Protein AF-A0A317KGB1-F1 (afdb_monomer_lite)

InterPro domains:
  IPR002514 Transposase IS3/IS911family [PF01527] (9-63)
  IPR009057 Homedomain-like superfamily [SSF46689] (6-75)

Structure (mmCIF, N/CA/C/O backbone):
data_AF-A0A317KGB1-F1
#
_entry.id   AF-A0A317KGB1-F1
#
loop_
_atom_site.group_PDB
_atom_site.id
_atom_site.type_symbol
_atom_site.label_atom_id
_atom_site.label_alt_id
_atom_site.label_comp_id
_atom_site.label_asym_id
_atom_site.label_entity_id
_atom_site.label_seq_id
_atom_site.pdbx_PDB_ins_code
_atom_site.Cartn_x
_atom_site.Cartn_y
_atom_site.Cartn_z
_atom_site.occupancy
_atom_site.B_iso_or_equiv
_atom_site.auth_seq_id
_atom_site.auth_comp_id
_atom_site.auth_asym_id
_atom_site.auth_atom_id
_atom_site.pdbx_PDB_model_num
ATOM 1 N N . MET A 1 1 ? -28.556 19.175 27.671 1.00 35.78 1 MET A N 1
ATOM 2 C CA . MET A 1 1 ? -27.402 18.405 28.185 1.00 35.78 1 MET A CA 1
ATOM 3 C C . MET A 1 1 ? -27.174 17.182 27.303 1.00 35.78 1 MET A C 1
ATOM 5 O O . MET A 1 1 ? -27.770 16.140 27.545 1.00 35.78 1 MET A O 1
ATOM 9 N N . ALA A 1 2 ? -26.389 17.327 26.230 1.00 39.38 2 ALA A N 1
ATOM 10 C CA . ALA A 1 2 ? -26.111 16.244 25.287 1.00 39.38 2 ALA A CA 1
ATOM 11 C C . ALA A 1 2 ? -25.192 15.208 25.954 1.00 39.38 2 ALA A C 1
ATOM 13 O O . ALA A 1 2 ? -24.005 15.446 26.176 1.00 39.38 2 ALA A O 1
ATOM 14 N N . ARG A 1 3 ? -25.785 14.084 26.358 1.00 44.19 3 ARG A N 1
ATOM 15 C CA . ARG A 1 3 ? -25.105 12.952 26.984 1.00 44.19 3 ARG A CA 1
ATOM 16 C C . ARG A 1 3 ? -24.044 12.417 26.013 1.00 44.19 3 ARG A C 1
ATOM 18 O O . ARG A 1 3 ? -24.364 12.044 24.892 1.00 44.19 3 ARG A O 1
ATOM 25 N N . ARG A 1 4 ? -22.787 12.440 26.463 1.00 42.62 4 ARG A N 1
ATOM 26 C CA . ARG A 1 4 ? -21.580 11.888 25.826 1.00 42.62 4 ARG A CA 1
ATOM 27 C C . ARG A 1 4 ? -21.872 10.712 24.878 1.00 42.62 4 ARG A C 1
ATOM 29 O O . ARG A 1 4 ? -22.167 9.614 25.334 1.00 42.62 4 ARG A O 1
ATOM 36 N N . LEU A 1 5 ? -21.653 10.905 23.579 1.00 49.66 5 LEU A N 1
ATOM 37 C CA . LEU A 1 5 ? -21.482 9.824 22.596 1.00 49.66 5 LEU A CA 1
ATOM 38 C C . LEU A 1 5 ? -20.090 9.168 22.733 1.00 49.66 5 LEU A C 1
ATOM 40 O O . LEU A 1 5 ? -19.372 9.044 21.748 1.00 49.66 5 LEU A O 1
ATOM 44 N N . ARG A 1 6 ? -19.643 8.833 23.953 1.00 54.91 6 ARG A N 1
ATOM 45 C CA . ARG A 1 6 ? -18.292 8.272 24.175 1.00 54.91 6 ARG A CA 1
ATOM 46 C C . ARG A 1 6 ? -18.247 6.830 24.669 1.00 54.91 6 ARG A C 1
ATOM 48 O O . ARG A 1 6 ? -17.153 6.298 24.735 1.00 54.91 6 ARG A O 1
ATOM 55 N N . ASP A 1 7 ? -19.379 6.176 24.925 1.00 67.56 7 ASP A N 1
ATOM 56 C CA . ASP A 1 7 ? -19.363 4.863 25.589 1.00 67.56 7 ASP A CA 1
ATOM 57 C C . ASP A 1 7 ? -20.367 3.857 24.997 1.00 67.56 7 ASP A C 1
ATOM 59 O O . ASP A 1 7 ? -20.987 3.092 25.729 1.00 67.56 7 ASP A O 1
ATOM 63 N N . LYS A 1 8 ? -20.563 3.838 23.669 1.00 76.81 8 LYS A N 1
ATOM 64 C CA . LYS A 1 8 ? -21.154 2.646 23.036 1.00 76.81 8 LYS A CA 1
ATOM 65 C C . LYS A 1 8 ? -20.032 1.640 22.757 1.00 76.81 8 LYS A C 1
ATOM 67 O O . LYS A 1 8 ? -19.051 2.017 22.111 1.00 76.81 8 LYS A O 1
ATOM 72 N N . PRO A 1 9 ? -20.137 0.379 23.209 1.00 87.62 9 PRO A N 1
ATOM 73 C CA . PRO A 1 9 ? -19.135 -0.630 22.898 1.00 87.62 9 PRO A CA 1
ATOM 74 C C . PRO A 1 9 ? -19.062 -0.852 21.382 1.00 87.62 9 PRO A C 1
ATOM 76 O O . PRO A 1 9 ? -20.079 -0.831 20.689 1.00 87.62 9 PRO A O 1
ATOM 79 N N . ILE A 1 10 ? -17.857 -1.115 20.864 1.00 86.50 10 ILE A N 1
ATOM 80 C CA . ILE A 1 10 ? -17.593 -1.301 19.420 1.00 86.50 10 ILE A CA 1
ATOM 81 C C . ILE A 1 10 ? -18.551 -2.330 18.804 1.00 86.50 10 ILE A C 1
ATOM 83 O O . ILE A 1 10 ? -19.017 -2.151 17.684 1.00 86.50 10 ILE A O 1
ATOM 87 N N . ARG A 1 11 ? -18.904 -3.375 19.559 1.00 89.56 11 ARG A N 1
ATOM 88 C CA . ARG A 1 11 ? -19.871 -4.399 19.158 1.00 89.56 11 ARG A CA 1
ATOM 89 C C . ARG A 1 11 ? -21.273 -3.847 18.883 1.00 89.56 11 ARG A C 1
ATOM 91 O O . ARG A 1 11 ? -21.910 -4.279 17.928 1.00 89.56 11 ARG A O 1
ATOM 98 N N . GLU A 1 12 ? -21.764 -2.924 19.707 1.00 90.69 12 GLU A N 1
ATOM 99 C CA . GLU A 1 12 ? -23.071 -2.291 19.489 1.00 90.69 12 GLU A CA 1
ATOM 100 C C . GLU A 1 12 ? -23.030 -1.369 18.280 1.00 90.69 12 GLU A C 1
ATOM 102 O O . GLU A 1 12 ? -23.921 -1.434 17.445 1.00 90.69 12 GLU A O 1
ATOM 107 N N . ILE A 1 13 ? -21.958 -0.591 18.126 1.00 89.69 13 ILE A N 1
ATOM 108 C CA . ILE A 1 13 ? -21.778 0.277 16.957 1.00 89.69 13 ILE A CA 1
ATOM 109 C C . ILE A 1 13 ? -21.709 -0.564 15.676 1.00 89.69 13 ILE A C 1
ATOM 111 O O . ILE A 1 13 ? -22.371 -0.252 14.694 1.00 89.69 13 ILE A O 1
ATOM 115 N N . ALA A 1 14 ? -20.954 -1.665 15.684 1.00 92.31 14 ALA A N 1
ATOM 116 C CA . ALA A 1 14 ? -20.866 -2.575 14.547 1.00 92.31 14 ALA A CA 1
ATOM 117 C C . ALA A 1 14 ? -22.230 -3.196 14.203 1.00 92.31 14 ALA A C 1
ATOM 119 O O . ALA A 1 14 ? -22.580 -3.286 13.028 1.00 92.31 14 ALA A O 1
ATOM 120 N N . LYS A 1 15 ? -23.026 -3.562 15.220 1.00 92.25 15 LYS A N 1
ATOM 121 C CA . LYS A 1 15 ? -24.390 -4.077 15.041 1.00 92.25 15 LYS A CA 1
ATOM 122 C C . LYS A 1 15 ? -25.338 -3.013 14.482 1.00 92.25 15 LYS A C 1
ATOM 124 O O . LYS A 1 15 ? -26.074 -3.319 13.550 1.00 92.25 15 LYS A O 1
ATOM 129 N N . ASP A 1 16 ? -25.286 -1.790 15.007 1.00 92.88 16 ASP A N 1
ATOM 130 C CA . ASP A 1 16 ? -26.075 -0.643 14.535 1.00 92.88 16 ASP A CA 1
ATOM 131 C C . ASP A 1 16 ? -25.749 -0.318 13.062 1.00 92.88 16 ASP A C 1
ATOM 133 O O . ASP A 1 16 ? -26.632 0.050 12.292 1.00 92.88 16 ASP A O 1
ATOM 137 N N . LEU A 1 17 ? -24.488 -0.501 12.659 1.00 90.50 17 LEU A N 1
ATOM 138 C CA . LEU A 1 17 ? -24.004 -0.304 11.289 1.00 90.50 17 LEU A CA 1
ATOM 139 C C . LEU A 1 17 ? -24.190 -1.531 10.377 1.00 90.50 17 LEU A C 1
ATOM 141 O O . LEU A 1 17 ? -23.932 -1.438 9.179 1.00 90.50 17 LEU A O 1
ATOM 145 N N . GLY A 1 18 ? -24.599 -2.683 10.917 1.00 94.19 18 GLY A N 1
ATOM 146 C CA . GLY A 1 18 ? -24.746 -3.927 10.155 1.00 94.19 18 GLY A CA 1
ATOM 147 C C . GLY A 1 18 ? -23.430 -4.512 9.624 1.00 94.19 18 GLY A C 1
ATOM 148 O O . GLY A 1 18 ? -23.445 -5.263 8.650 1.00 94.19 18 GLY A O 1
ATOM 149 N N . ILE A 1 19 ? -22.291 -4.182 10.239 1.00 95.00 19 ILE A N 1
ATOM 150 C CA . ILE A 1 19 ? -20.960 -4.656 9.832 1.00 95.00 19 ILE A CA 1
ATOM 151 C C . ILE A 1 19 ? -20.370 -5.624 10.855 1.00 95.00 19 ILE A C 1
ATOM 153 O O . ILE A 1 19 ? -20.746 -5.654 12.027 1.00 95.00 19 ILE A O 1
ATOM 157 N N . ALA A 1 20 ? -19.381 -6.405 10.424 1.00 94.06 20 ALA A N 1
ATOM 158 C CA . ALA A 1 20 ? -18.587 -7.199 11.350 1.00 94.06 20 ALA A CA 1
ATOM 159 C C . ALA A 1 20 ? -17.772 -6.286 12.285 1.00 94.06 20 ALA A C 1
ATOM 161 O O . ALA A 1 20 ? -17.141 -5.325 11.843 1.00 94.06 20 ALA A O 1
ATOM 162 N N . GLU A 1 21 ? -17.712 -6.632 13.572 1.00 93.44 21 GLU A N 1
ATOM 163 C CA . GLU A 1 21 ? -16.936 -5.890 14.578 1.00 93.44 21 GLU A CA 1
ATOM 164 C C . GLU A 1 21 ? -15.445 -5.791 14.212 1.00 93.44 21 GLU A C 1
ATOM 166 O O . GLU A 1 21 ? -14.805 -4.765 14.439 1.00 93.44 21 GLU A O 1
ATOM 171 N N . SER A 1 22 ? -14.899 -6.837 13.585 1.00 94.25 22 SER A N 1
ATOM 172 C CA . SER A 1 22 ? -13.527 -6.855 13.069 1.00 94.25 22 SER A CA 1
ATOM 173 C C . SER A 1 22 ? -13.279 -5.778 12.012 1.00 94.25 22 SER A C 1
ATOM 175 O O . SER A 1 22 ? -12.206 -5.183 11.995 1.00 94.25 22 SER A O 1
ATOM 177 N N . CYS A 1 23 ? -14.270 -5.480 11.167 1.00 94.56 23 CYS A N 1
ATOM 178 C CA . CYS A 1 23 ? -14.173 -4.435 10.152 1.00 94.56 23 CYS A CA 1
ATOM 179 C C . CYS A 1 23 ? -14.030 -3.058 10.809 1.00 94.56 23 CYS A C 1
ATOM 181 O O . CYS A 1 23 ? -13.095 -2.319 10.504 1.00 94.56 23 CYS A O 1
ATOM 183 N N . LEU A 1 24 ? -14.886 -2.772 11.796 1.00 93.44 24 LEU A N 1
ATOM 184 C CA . LEU A 1 24 ? -14.840 -1.518 12.543 1.00 93.44 24 LEU A CA 1
ATOM 185 C C . LEU A 1 24 ? -13.517 -1.353 13.304 1.00 93.44 24 LEU A C 1
ATOM 187 O O . LEU A 1 24 ? -12.919 -0.281 13.273 1.00 93.44 24 LEU A O 1
ATOM 191 N N . ARG A 1 25 ? -13.014 -2.421 13.938 1.00 93.44 25 ARG A N 1
ATOM 192 C CA . ARG A 1 25 ? -11.697 -2.404 14.598 1.00 93.44 25 ARG A CA 1
ATOM 193 C C . ARG A 1 25 ? -10.557 -2.120 13.626 1.00 93.44 25 ARG A C 1
ATOM 195 O O . ARG A 1 25 ? -9.656 -1.361 13.967 1.00 93.44 25 ARG A O 1
ATOM 202 N N . ASN A 1 26 ? -10.598 -2.701 12.430 1.00 94.56 26 ASN A N 1
ATOM 203 C CA . ASN A 1 26 ? -9.572 -2.470 11.415 1.00 94.56 26 ASN A CA 1
ATOM 204 C C . ASN A 1 26 ? -9.582 -1.020 10.921 1.00 94.56 26 ASN A C 1
ATOM 206 O O . ASN A 1 26 ? -8.517 -0.435 10.750 1.00 94.56 26 ASN A O 1
ATOM 210 N N . TRP A 1 27 ? -10.761 -0.423 10.728 1.00 93.94 27 TRP A N 1
ATOM 211 C CA . TRP A 1 27 ? -10.868 0.991 10.359 1.00 93.94 27 TRP A CA 1
ATOM 212 C C . TRP A 1 27 ? -10.363 1.919 11.456 1.00 93.94 27 TRP A C 1
ATOM 214 O O . TRP A 1 27 ? -9.649 2.865 11.149 1.00 93.94 27 TRP A O 1
ATOM 224 N N . LEU A 1 28 ? -10.667 1.625 12.723 1.00 93.38 28 LEU A N 1
ATOM 225 C CA . LEU A 1 28 ? -10.125 2.388 13.849 1.00 93.38 28 LEU A CA 1
ATOM 226 C C . LEU A 1 28 ? -8.599 2.282 13.917 1.00 93.38 28 LEU A C 1
ATOM 228 O O . LEU A 1 28 ? -7.928 3.295 14.053 1.00 93.38 28 LEU A O 1
ATOM 232 N N . ALA A 1 29 ? -8.044 1.080 13.744 1.00 93.06 29 ALA A N 1
ATOM 233 C CA 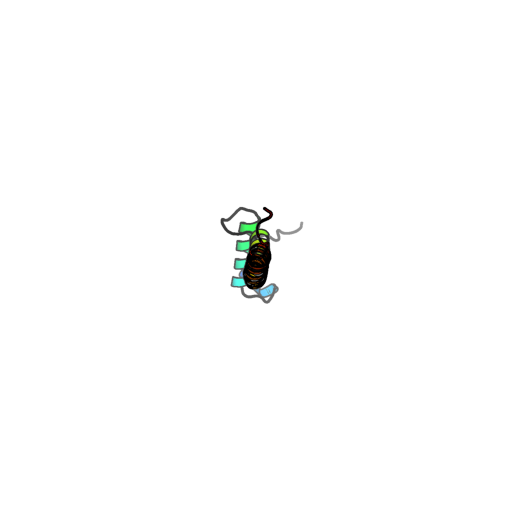. ALA A 1 29 ? -6.596 0.894 13.717 1.00 93.06 29 ALA A CA 1
ATOM 234 C C . ALA A 1 29 ? -5.930 1.641 12.550 1.00 93.06 29 ALA A C 1
ATOM 236 O O . ALA A 1 29 ? -4.845 2.188 12.726 1.00 93.06 29 ALA A O 1
ATOM 237 N N . GLN A 1 30 ? -6.571 1.683 11.376 1.00 93.38 30 GLN A N 1
ATOM 238 C CA . GLN A 1 30 ? -6.076 2.467 10.244 1.00 93.38 30 GLN A CA 1
ATOM 239 C C . GLN A 1 30 ? -6.193 3.971 10.512 1.00 93.38 30 GLN A C 1
ATOM 241 O O . GLN A 1 30 ? -5.264 4.695 10.188 1.00 93.38 30 GLN A O 1
ATOM 246 N N . ALA A 1 31 ? -7.272 4.434 11.148 1.00 93.31 31 ALA A N 1
ATOM 247 C CA . ALA A 1 31 ? -7.420 5.832 11.546 1.00 93.31 31 ALA A CA 1
ATOM 248 C C . ALA A 1 31 ? -6.353 6.251 12.572 1.00 93.31 31 ALA A C 1
ATOM 250 O O . ALA A 1 31 ? -5.798 7.336 12.461 1.00 93.31 31 ALA A O 1
ATOM 251 N N . ASP A 1 32 ? -6.001 5.377 13.521 1.00 94.19 32 ASP A N 1
ATOM 252 C CA . ASP A 1 32 ? -4.885 5.619 14.441 1.00 94.19 32 ASP A CA 1
ATOM 253 C C . ASP A 1 32 ? -3.541 5.708 13.702 1.00 94.19 32 ASP A C 1
ATOM 255 O O . ASP A 1 32 ? -2.687 6.510 14.077 1.00 94.19 32 ASP A O 1
ATOM 259 N N . THR A 1 33 ? -3.340 4.906 12.652 1.00 95.81 33 THR A N 1
ATOM 260 C CA . THR A 1 33 ? -2.160 5.019 11.782 1.00 95.81 33 THR A CA 1
ATOM 261 C C . THR A 1 33 ? -2.172 6.318 10.977 1.00 95.81 33 THR A C 1
ATOM 263 O O . THR A 1 33 ? -1.152 6.996 10.917 1.00 95.81 33 THR A O 1
ATOM 266 N N . ASP A 1 34 ? -3.316 6.701 10.414 1.00 92.94 34 ASP A N 1
ATOM 267 C CA . ASP A 1 34 ? -3.481 7.939 9.643 1.00 92.94 34 ASP A CA 1
ATOM 268 C C . ASP A 1 34 ? -3.271 9.189 10.524 1.00 92.94 34 ASP A C 1
ATOM 270 O O . ASP A 1 34 ? -2.692 10.173 10.070 1.00 92.94 34 ASP A O 1
ATOM 274 N N . ASP A 1 35 ? -3.647 9.119 11.805 1.00 93.69 35 ASP A N 1
ATOM 275 C CA . ASP A 1 35 ? -3.390 10.147 12.825 1.00 93.69 35 ASP A CA 1
ATOM 276 C C . ASP A 1 35 ? -1.949 10.115 13.386 1.00 93.69 35 ASP A C 1
ATOM 278 O O . ASP A 1 35 ? -1.609 10.908 14.268 1.00 93.69 35 ASP A O 1
ATOM 282 N N . GLY A 1 36 ? -1.105 9.173 12.952 1.00 92.00 36 GLY A N 1
ATOM 283 C CA . GLY A 1 36 ? 0.268 9.010 13.445 1.00 92.00 36 GLY A CA 1
ATOM 284 C C . GLY A 1 36 ? 0.381 8.461 14.874 1.00 92.00 36 GLY A C 1
ATOM 285 O O . GLY A 1 36 ? 1.453 8.503 15.474 1.00 92.00 36 GLY A O 1
ATOM 286 N N . LYS A 1 37 ? -0.707 7.930 15.444 1.00 92.75 37 LYS A N 1
ATOM 287 C CA . LYS A 1 37 ? -0.731 7.306 16.782 1.00 92.75 37 LYS A CA 1
ATOM 288 C C . LYS A 1 37 ? -0.211 5.872 16.772 1.00 92.75 37 LYS A C 1
ATOM 290 O O . LYS A 1 37 ? 0.072 5.308 17.829 1.00 92.75 37 LYS A O 1
ATOM 295 N N . ARG A 1 38 ? -0.127 5.263 15.590 1.00 90.88 38 ARG A N 1
ATOM 296 C CA . ARG A 1 38 ? 0.317 3.887 15.388 1.00 90.88 38 ARG A CA 1
ATOM 297 C C . ARG A 1 38 ? 1.218 3.796 14.166 1.00 90.88 38 ARG A C 1
ATOM 299 O O . ARG A 1 38 ? 0.897 4.342 13.118 1.00 90.88 38 ARG A O 1
ATOM 306 N N . GLU A 1 39 ? 2.294 3.028 14.276 1.00 89.75 39 GLU A N 1
ATOM 307 C CA . GLU A 1 39 ? 3.165 2.733 13.139 1.00 89.75 39 GLU A CA 1
ATOM 308 C C . GLU A 1 39 ? 2.426 1.957 12.036 1.00 89.75 39 GLU A C 1
ATOM 310 O O . GLU A 1 39 ? 1.636 1.044 12.302 1.00 89.75 39 GLU A O 1
ATOM 315 N N . GLY A 1 40 ? 2.707 2.306 10.784 1.00 93.00 40 GLY A N 1
ATOM 316 C CA . GLY A 1 40 ? 2.137 1.673 9.602 1.00 93.00 40 GLY A CA 1
ATOM 317 C C . GLY A 1 40 ? 2.037 2.654 8.440 1.00 93.00 40 GLY A C 1
ATOM 318 O O . GLY A 1 40 ? 2.257 3.846 8.613 1.00 93.00 40 GLY A O 1
ATOM 319 N N . LEU A 1 41 ? 1.690 2.142 7.257 1.00 93.81 41 LEU A N 1
ATOM 320 C CA . LEU A 1 41 ? 1.384 3.003 6.118 1.00 93.81 41 LEU A CA 1
ATOM 321 C C . LEU A 1 41 ? 0.003 3.622 6.301 1.00 93.81 41 LEU A C 1
ATOM 323 O O . LEU A 1 41 ? -0.997 2.892 6.434 1.00 93.81 41 LEU A O 1
ATOM 327 N N . THR A 1 42 ? -0.029 4.943 6.230 1.00 95.94 42 THR A N 1
ATOM 328 C CA . THR A 1 42 ? -1.252 5.726 6.137 1.00 95.94 42 THR A CA 1
ATOM 329 C C . T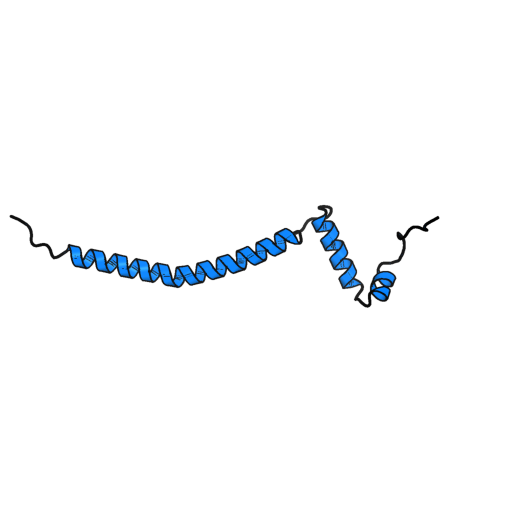HR A 1 42 ? -2.035 5.352 4.881 1.00 95.94 42 THR A C 1
ATOM 331 O O . THR A 1 42 ? -1.512 4.794 3.907 1.00 95.94 42 THR A O 1
ATOM 334 N N . SER A 1 43 ? -3.325 5.658 4.885 1.00 93.25 43 SER A N 1
ATOM 335 C CA . SER A 1 43 ? -4.210 5.434 3.748 1.00 93.25 43 SER A CA 1
ATOM 336 C C . SER A 1 43 ? -3.704 6.131 2.478 1.00 93.25 43 SER A C 1
ATOM 338 O O . SER A 1 43 ? -3.821 5.563 1.390 1.00 93.25 43 SER A O 1
ATOM 340 N N . GLU A 1 44 ? -3.099 7.315 2.603 1.00 93.75 44 GLU A N 1
ATOM 341 C CA . GLU A 1 44 ? -2.534 8.064 1.475 1.00 93.75 44 GLU A CA 1
ATOM 342 C C . GLU A 1 44 ? -1.243 7.428 0.949 1.00 93.75 44 GLU A C 1
ATOM 344 O O . GLU A 1 44 ? -1.153 7.145 -0.246 1.00 93.75 44 GLU A O 1
ATOM 349 N N . GLU A 1 45 ? -0.302 7.063 1.824 1.00 95.25 45 GLU A N 1
ATOM 350 C CA . GLU A 1 45 ? 0.926 6.363 1.414 1.00 95.25 45 GLU A CA 1
ATOM 351 C C . GLU A 1 45 ? 0.614 5.032 0.714 1.00 95.25 45 GLU A C 1
ATOM 353 O O . GLU A 1 45 ? 1.254 4.662 -0.273 1.00 95.25 45 GLU A O 1
ATOM 358 N N . ARG A 1 46 ? -0.412 4.302 1.174 1.00 95.44 46 ARG A N 1
ATOM 359 C CA . ARG A 1 46 ? -0.869 3.070 0.508 1.00 95.44 46 ARG A CA 1
ATOM 360 C C . ARG A 1 46 ? -1.390 3.336 -0.902 1.00 95.44 46 ARG A C 1
ATOM 362 O O . ARG A 1 46 ? -1.122 2.535 -1.804 1.00 95.44 46 ARG A O 1
ATOM 369 N N . LYS A 1 47 ? -2.152 4.417 -1.101 1.00 96.62 47 LYS A N 1
ATOM 370 C CA . LYS A 1 47 ? -2.676 4.801 -2.421 1.00 96.62 47 LYS A CA 1
ATOM 371 C C . LYS A 1 47 ? -1.543 5.185 -3.362 1.00 96.62 47 LYS A C 1
ATOM 373 O O . LYS A 1 47 ? -1.515 4.697 -4.492 1.00 96.62 47 LYS A O 1
ATOM 378 N N . GLU A 1 48 ? -0.602 5.993 -2.887 1.00 97.50 48 GLU A N 1
ATOM 379 C CA . GLU A 1 48 ? 0.564 6.408 -3.663 1.00 97.50 48 GLU A CA 1
ATOM 380 C C . GLU A 1 48 ? 1.426 5.203 -4.048 1.00 97.50 48 GLU A C 1
ATOM 382 O O . GLU A 1 48 ? 1.718 4.998 -5.225 1.00 97.50 48 GLU A O 1
ATOM 387 N N . LEU A 1 49 ? 1.724 4.313 -3.098 1.00 97.69 49 LEU A N 1
ATOM 388 C CA . LEU A 1 49 ? 2.469 3.084 -3.370 1.00 97.69 49 LEU A CA 1
ATOM 389 C C . LEU A 1 49 ? 1.782 2.218 -4.437 1.00 97.69 49 LEU A C 1
ATOM 391 O O . LEU A 1 49 ? 2.445 1.630 -5.296 1.00 97.69 49 LEU A O 1
ATOM 395 N N . ALA A 1 50 ? 0.451 2.125 -4.404 1.00 97.62 50 ALA A N 1
ATOM 396 C CA . ALA A 1 50 ? -0.309 1.398 -5.415 1.00 97.62 50 ALA A CA 1
ATOM 397 C C . ALA A 1 50 ? -0.245 2.080 -6.793 1.00 97.62 50 ALA A C 1
ATOM 399 O O . ALA A 1 50 ? -0.131 1.384 -7.805 1.00 97.62 50 ALA A O 1
ATOM 400 N N . ALA A 1 51 ? -0.301 3.413 -6.846 1.00 97.88 51 ALA A N 1
ATOM 401 C CA . ALA A 1 51 ? -0.157 4.181 -8.080 1.00 97.88 51 ALA A CA 1
ATOM 402 C C . ALA A 1 51 ? 1.242 4.006 -8.686 1.00 97.88 51 ALA A C 1
ATOM 404 O O . ALA A 1 51 ? 1.356 3.591 -9.841 1.00 97.88 51 ALA A O 1
ATOM 405 N N . LEU A 1 52 ? 2.290 4.174 -7.878 1.00 98.25 52 LEU A N 1
ATOM 406 C CA . LEU A 1 52 ? 3.683 4.003 -8.291 1.00 98.25 52 LEU A CA 1
ATOM 407 C C . LEU A 1 52 ? 3.964 2.585 -8.791 1.00 98.25 52 LEU A C 1
ATOM 409 O O . LEU A 1 52 ? 4.627 2.400 -9.807 1.00 98.25 52 LEU A O 1
ATOM 413 N N . ARG A 1 53 ? 3.419 1.553 -8.135 1.00 97.94 53 ARG A N 1
ATOM 414 C CA . ARG A 1 53 ? 3.558 0.163 -8.607 1.00 97.94 53 ARG A CA 1
ATOM 415 C C . ARG A 1 53 ? 2.897 -0.065 -9.966 1.00 97.94 53 ARG A C 1
ATOM 417 O O . ARG A 1 53 ? 3.422 -0.829 -10.775 1.00 97.94 53 ARG A O 1
ATOM 424 N N . ARG A 1 54 ? 1.753 0.575 -10.226 1.00 97.94 54 ARG A N 1
ATOM 425 C CA . ARG A 1 54 ? 1.072 0.499 -11.530 1.00 97.94 54 ARG A CA 1
ATOM 426 C C . ARG A 1 54 ? 1.867 1.223 -12.611 1.00 97.94 54 ARG A C 1
ATOM 428 O O . ARG A 1 54 ? 2.000 0.694 -13.710 1.00 97.94 54 ARG A O 1
ATOM 435 N N . GLU A 1 55 ? 2.391 2.403 -12.302 1.00 97.75 55 GLU A N 1
ATOM 436 C CA . GLU A 1 55 ? 3.212 3.182 -13.226 1.00 97.75 55 GLU A CA 1
ATOM 437 C C . GLU A 1 55 ? 4.524 2.474 -13.548 1.00 97.75 55 GLU A C 1
ATOM 439 O O . GLU A 1 55 ? 4.831 2.279 -14.718 1.00 97.75 55 GLU A O 1
ATOM 444 N N . LYS A 1 56 ? 5.230 1.968 -12.532 1.00 98.19 56 LYS A N 1
ATOM 445 C CA . LYS A 1 56 ? 6.439 1.165 -12.720 1.00 98.19 56 LYS A CA 1
ATOM 446 C C . LYS A 1 56 ? 6.198 0.011 -13.691 1.00 98.19 56 LYS A C 1
ATOM 448 O O . LYS A 1 56 ? 6.955 -0.148 -14.638 1.00 98.19 56 LYS A O 1
ATOM 453 N N . ARG A 1 57 ? 5.112 -0.746 -13.502 1.00 97.88 57 ARG A N 1
ATOM 454 C CA . ARG A 1 57 ? 4.773 -1.859 -14.398 1.00 97.88 57 ARG A CA 1
ATOM 455 C C . ARG A 1 57 ? 4.526 -1.396 -15.835 1.00 97.88 57 ARG A C 1
ATOM 457 O O . ARG A 1 57 ? 4.903 -2.091 -16.768 1.00 97.88 57 ARG A O 1
ATOM 464 N N . ARG A 1 58 ? 3.890 -0.238 -16.023 1.00 97.62 58 ARG A N 1
ATOM 465 C CA . ARG A 1 58 ? 3.685 0.352 -17.354 1.00 97.62 58 ARG A CA 1
ATOM 466 C C . ARG A 1 58 ? 5.022 0.708 -18.004 1.00 97.62 58 ARG A C 1
ATOM 468 O O . ARG A 1 58 ? 5.259 0.316 -19.139 1.00 97.62 58 ARG A O 1
ATOM 475 N N . LEU A 1 59 ? 5.899 1.382 -17.263 1.00 97.69 59 LEU A N 1
ATOM 476 C CA . LEU A 1 59 ? 7.223 1.782 -17.738 1.00 97.69 59 LEU A CA 1
ATOM 477 C C . LEU A 1 59 ? 8.118 0.580 -18.053 1.00 97.69 59 LEU A C 1
ATOM 479 O O . LEU A 1 59 ? 8.900 0.633 -18.996 1.00 97.69 59 LEU A O 1
ATOM 483 N N . GLU A 1 60 ? 8.020 -0.506 -17.287 1.00 97.62 60 GLU A N 1
ATOM 484 C CA . GLU A 1 60 ? 8.732 -1.757 -17.575 1.00 97.62 60 GLU A CA 1
ATOM 485 C C . GLU A 1 60 ? 8.297 -2.329 -18.931 1.00 97.62 60 GLU A C 1
ATOM 487 O O . GLU A 1 60 ? 9.147 -2.591 -19.778 1.00 97.62 60 GLU A O 1
ATOM 492 N N . VAL A 1 61 ? 6.986 -2.406 -19.184 1.00 97.12 61 VAL A N 1
ATOM 493 C CA . VAL A 1 61 ? 6.435 -2.871 -20.470 1.00 97.12 61 VAL A CA 1
ATOM 494 C C . VAL A 1 61 ? 6.846 -1.957 -21.631 1.00 97.12 61 VAL A C 1
ATOM 496 O O . VAL A 1 61 ? 7.207 -2.435 -22.703 1.00 97.12 61 VAL A O 1
ATOM 499 N N . GLU A 1 62 ? 6.820 -0.637 -21.442 1.00 96.38 62 GLU A N 1
ATOM 500 C CA . GLU A 1 62 ? 7.265 0.311 -22.472 1.00 96.38 62 GLU A CA 1
ATOM 501 C C . GLU A 1 62 ? 8.763 0.156 -22.774 1.00 96.38 62 GLU A C 1
ATOM 503 O O . GLU A 1 62 ? 9.167 0.115 -23.939 1.00 96.38 62 GLU A O 1
ATOM 508 N N . ASN A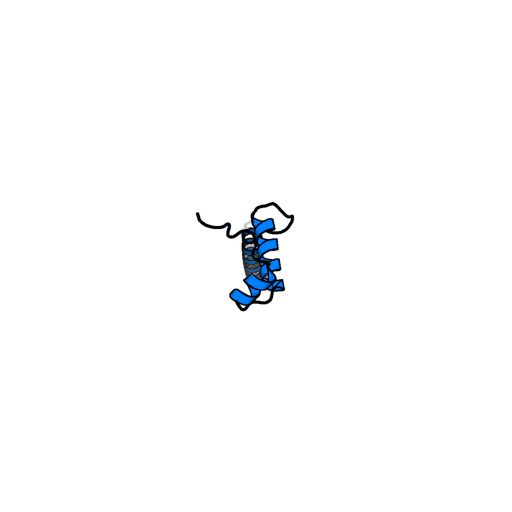 1 63 ? 9.597 -0.004 -21.744 1.00 96.44 63 ASN A N 1
ATOM 509 C CA . ASN A 1 63 ? 11.035 -0.211 -21.912 1.00 96.44 63 ASN A CA 1
ATOM 510 C C . ASN A 1 63 ? 11.368 -1.533 -22.611 1.00 96.44 63 ASN A C 1
ATOM 512 O O . ASN A 1 63 ? 12.296 -1.561 -23.422 1.00 96.44 63 ASN A O 1
ATOM 516 N N . GLU A 1 64 ? 10.609 -2.603 -22.360 1.00 95.94 64 GLU A N 1
ATOM 517 C CA . GLU A 1 64 ? 10.764 -3.883 -23.067 1.00 95.94 64 GLU A CA 1
ATOM 518 C C . GLU A 1 64 ? 10.608 -3.738 -24.589 1.00 95.94 64 GLU A C 1
ATOM 520 O O . GLU A 1 64 ? 11.222 -4.491 -25.340 1.00 95.94 64 GLU A O 1
ATOM 525 N N . ILE A 1 65 ? 9.847 -2.746 -25.059 1.00 93.75 65 ILE A N 1
ATOM 526 C CA . ILE A 1 65 ? 9.671 -2.456 -26.489 1.00 93.75 65 ILE A CA 1
ATOM 527 C C . ILE A 1 65 ? 10.735 -1.470 -26.981 1.00 93.75 65 ILE A C 1
ATOM 529 O O . ILE A 1 65 ? 11.366 -1.673 -28.025 1.00 93.75 65 ILE A O 1
ATOM 533 N N . LEU A 1 66 ? 10.938 -0.383 -26.236 1.00 93.88 66 LEU A N 1
ATOM 534 C CA . LEU A 1 66 ? 11.782 0.729 -26.664 1.00 93.88 66 LEU A CA 1
ATOM 535 C C . LEU A 1 66 ? 13.267 0.368 -26.680 1.00 93.88 66 LEU A C 1
ATOM 537 O O . LEU A 1 66 ? 13.978 0.773 -27.601 1.00 93.88 66 LEU A O 1
ATOM 541 N N . VAL A 1 67 ? 13.749 -0.408 -25.707 1.00 93.50 67 VAL A N 1
ATOM 542 C CA . VAL A 1 67 ? 15.173 -0.762 -25.611 1.00 93.50 67 VAL A CA 1
ATOM 543 C C . VAL A 1 67 ? 15.624 -1.620 -26.804 1.00 93.50 67 VAL A C 1
ATOM 545 O O . VAL A 1 67 ? 16.609 -1.250 -27.456 1.00 93.50 67 VAL A O 1
ATOM 548 N N . PRO A 1 68 ? 14.923 -2.708 -27.185 1.00 92.62 68 PRO A N 1
ATOM 549 C CA . PRO A 1 68 ? 15.261 -3.459 -28.393 1.00 92.62 68 PRO A CA 1
ATOM 550 C C . PRO A 1 68 ? 15.162 -2.629 -29.674 1.00 92.62 68 PRO A C 1
ATOM 552 O O . PRO A 1 68 ? 16.039 -2.741 -30.536 1.00 92.62 68 PRO A O 1
ATOM 555 N N . ALA A 1 69 ? 14.140 -1.773 -29.795 1.00 92.00 69 ALA A N 1
ATOM 556 C CA . ALA A 1 69 ? 13.982 -0.889 -30.946 1.00 92.00 69 ALA A CA 1
ATOM 557 C C . ALA A 1 69 ? 15.166 0.085 -31.066 1.00 92.00 69 ALA A C 1
ATOM 559 O O . ALA A 1 69 ? 15.802 0.167 -32.118 1.00 92.00 69 ALA A O 1
ATOM 560 N N . ALA A 1 70 ? 15.539 0.758 -29.975 1.00 91.56 70 ALA A N 1
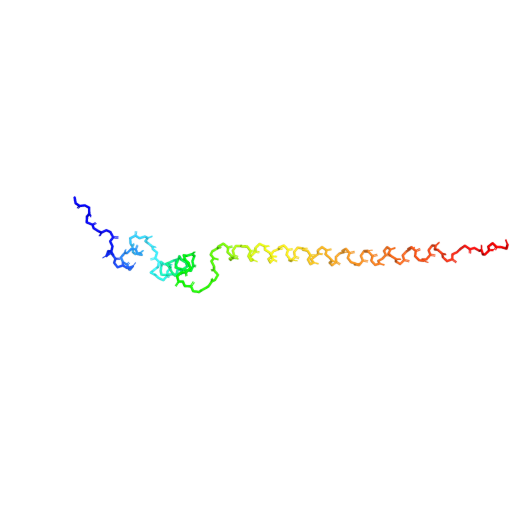ATOM 561 C CA . ALA A 1 70 ? 16.695 1.648 -29.931 1.00 91.56 70 ALA A CA 1
ATOM 562 C C . ALA A 1 70 ? 17.999 0.916 -30.297 1.00 91.56 70 ALA A C 1
ATOM 564 O O . ALA A 1 70 ? 18.797 1.428 -31.086 1.00 91.56 70 ALA A O 1
ATOM 565 N N . ALA A 1 71 ? 18.195 -0.309 -29.796 1.00 92.00 71 ALA A N 1
ATOM 566 C CA . ALA A 1 71 ? 19.349 -1.139 -30.141 1.00 92.00 71 ALA A CA 1
ATOM 567 C C . ALA A 1 71 ? 19.366 -1.540 -31.628 1.00 92.00 71 ALA A C 1
ATOM 569 O O . ALA A 1 71 ? 20.427 -1.574 -32.255 1.00 92.00 71 ALA A O 1
ATOM 570 N N . TYR A 1 72 ? 18.205 -1.834 -32.218 1.00 89.94 72 TYR A N 1
ATOM 571 C CA . TYR A 1 72 ? 18.074 -2.086 -33.653 1.00 89.94 72 TYR A CA 1
ATOM 572 C C . TYR A 1 72 ? 18.479 -0.857 -34.483 1.00 89.94 72 TYR A C 1
ATOM 574 O O . TYR A 1 72 ? 19.353 -0.962 -35.346 1.00 89.94 72 TYR A O 1
ATOM 582 N N . PHE A 1 73 ? 17.945 0.326 -34.166 1.00 86.00 73 PHE A N 1
ATOM 583 C CA . PHE A 1 73 ? 18.290 1.563 -34.876 1.00 86.00 73 PHE A CA 1
ATOM 584 C C . PHE A 1 73 ? 19.758 1.973 -34.697 1.00 86.00 73 PHE A C 1
ATOM 586 O O . PHE A 1 73 ? 20.384 2.477 -35.631 1.00 86.00 73 PHE A O 1
ATOM 593 N N . ALA A 1 74 ? 20.348 1.734 -33.524 1.00 88.69 74 ALA A N 1
ATOM 594 C CA . 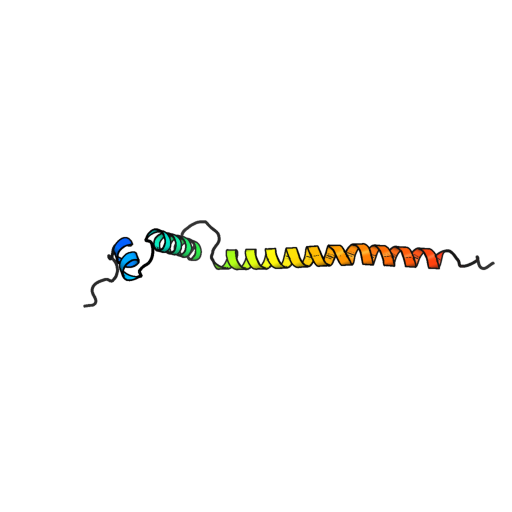ALA A 1 74 ? 21.768 1.985 -33.293 1.00 88.69 74 ALA A CA 1
ATOM 595 C C . ALA A 1 74 ? 22.669 1.120 -34.195 1.00 88.69 74 ALA A C 1
ATOM 597 O O . ALA A 1 74 ? 23.668 1.622 -34.706 1.00 88.69 74 ALA A O 1
ATOM 598 N N . ARG A 1 75 ? 22.290 -0.141 -34.450 1.00 81.50 75 ARG A N 1
ATOM 599 C CA . ARG A 1 75 ? 23.009 -1.042 -35.369 1.00 81.50 75 ARG A CA 1
ATOM 600 C C . ARG A 1 75 ? 22.880 -0.624 -36.839 1.00 81.50 75 ARG A C 1
ATOM 602 O O . ARG A 1 75 ? 23.869 -0.672 -37.558 1.00 81.50 75 ARG A O 1
ATOM 609 N N . GLY A 1 76 ? 21.709 -0.158 -37.277 1.00 72.69 76 GLY A N 1
ATOM 610 C CA . GLY A 1 76 ? 21.502 0.291 -38.664 1.00 72.69 76 GLY A CA 1
ATOM 611 C C . GLY A 1 76 ? 22.317 1.535 -39.055 1.00 72.69 76 GLY A C 1
ATOM 612 O O . GLY A 1 76 ? 22.692 1.693 -40.215 1.00 72.69 76 GLY A O 1
ATOM 613 N N . ARG A 1 77 ? 22.656 2.402 -38.089 1.00 59.91 77 ARG A N 1
ATOM 614 C CA . ARG A 1 77 ? 23.495 3.591 -38.333 1.00 59.91 77 ARG A CA 1
ATOM 615 C C . ARG A 1 77 ? 24.978 3.268 -38.532 1.00 59.91 77 ARG A C 1
ATOM 617 O O . ARG A 1 77 ? 25.659 3.999 -39.241 1.00 59.91 77 ARG A O 1
ATOM 624 N N . THR A 1 78 ? 25.490 2.191 -37.935 1.00 55.38 78 THR A N 1
ATOM 625 C CA . THR A 1 78 ? 26.912 1.821 -38.060 1.00 55.38 78 THR A CA 1
ATOM 626 C C . THR A 1 78 ? 27.211 1.046 -39.343 1.00 55.38 78 THR A C 1
ATOM 628 O O . THR A 1 78 ? 28.344 1.099 -39.822 1.00 55.38 78 THR A O 1
ATOM 631 N N . SER A 1 79 ? 26.215 0.381 -39.942 1.00 55.62 79 SER A N 1
ATOM 632 C CA . SER A 1 79 ? 26.350 -0.279 -41.248 1.00 55.62 79 SER A CA 1
ATOM 633 C C . SER A 1 79 ? 26.383 0.702 -42.424 1.00 55.62 79 SER A C 1
ATOM 635 O O . SER A 1 79 ? 27.128 0.466 -43.362 1.00 55.62 79 SER A O 1
ATOM 637 N N . SER A 1 80 ? 25.669 1.834 -42.365 1.00 55.31 80 SER A N 1
ATOM 638 C CA . SER A 1 80 ? 25.686 2.841 -43.447 1.00 55.31 80 SER A CA 1
ATOM 639 C C . SER A 1 80 ? 26.919 3.757 -43.443 1.00 55.31 80 SER A C 1
ATOM 641 O O . SER A 1 80 ? 27.119 4.507 -44.392 1.00 55.31 80 SER A O 1
ATOM 643 N N . GLN A 1 81 ? 27.755 3.716 -42.398 1.00 53.09 81 GLN A N 1
ATOM 644 C CA . GLN A 1 81 ? 28.944 4.572 -42.277 1.00 53.09 81 GLN A CA 1
ATOM 645 C C . GLN A 1 81 ? 30.252 3.882 -42.719 1.00 53.09 81 GLN A C 1
ATOM 647 O O . GLN A 1 81 ? 31.282 4.547 -42.817 1.00 53.09 81 GLN A O 1
ATOM 652 N N . LYS A 1 82 ? 30.234 2.572 -43.019 1.00 55.88 82 LYS A N 1
ATOM 653 C CA . LYS A 1 82 ? 31.424 1.808 -43.449 1.00 55.88 82 LYS A CA 1
ATOM 654 C C . LYS A 1 82 ? 31.691 1.801 -44.964 1.00 55.88 82 LYS A C 1
ATOM 656 O O . LYS A 1 82 ? 32.773 1.375 -45.350 1.00 55.88 82 LYS A O 1
ATOM 661 N N . ASP A 1 83 ? 30.795 2.345 -45.792 1.00 56.56 83 ASP A N 1
ATOM 662 C CA . ASP A 1 83 ? 30.897 2.272 -47.264 1.00 56.56 83 ASP A CA 1
ATOM 663 C C . ASP A 1 83 ? 31.380 3.566 -47.950 1.00 56.56 83 ASP A C 1
ATOM 665 O O . ASP A 1 83 ? 31.171 3.754 -49.146 1.00 56.56 83 ASP A O 1
ATOM 669 N N . LEU A 1 84 ? 32.044 4.483 -47.238 1.00 57.00 84 LEU A N 1
ATOM 670 C CA . LEU A 1 84 ? 32.698 5.629 -47.884 1.00 57.00 84 LEU A CA 1
ATOM 671 C C . LEU A 1 84 ? 34.099 5.217 -48.371 1.00 57.00 84 LEU A C 1
ATOM 673 O O . LEU A 1 84 ? 34.994 5.058 -47.535 1.00 57.00 84 LEU A O 1
ATOM 677 N N . PRO A 1 85 ? 34.336 5.053 -49.692 1.00 52.75 85 PRO A N 1
ATOM 678 C CA . PRO A 1 85 ? 35.677 4.796 -50.191 1.00 52.75 85 PRO A CA 1
ATOM 679 C C . PRO A 1 85 ? 36.563 6.004 -49.878 1.00 52.75 85 PRO A C 1
ATOM 681 O O . PRO A 1 85 ? 36.183 7.154 -50.115 1.00 52.75 85 PRO A O 1
ATOM 684 N N . GLY A 1 86 ? 37.737 5.717 -49.313 1.00 60.69 86 GLY A N 1
ATOM 685 C CA . GLY A 1 86 ? 38.732 6.705 -48.919 1.00 60.69 86 GLY A CA 1
ATOM 686 C C . GLY A 1 86 ? 38.974 7.739 -50.014 1.00 60.69 86 GLY A C 1
ATOM 687 O O . GLY A 1 86 ? 39.342 7.398 -51.140 1.00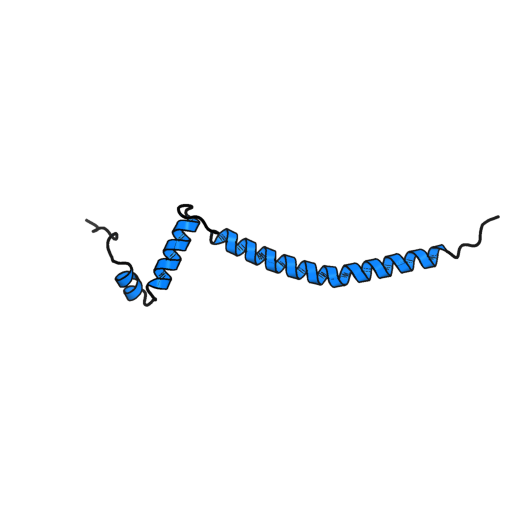 60.69 86 GLY A O 1
ATOM 688 N N . ARG A 1 87 ? 38.776 9.015 -49.667 1.00 53.12 87 ARG A N 1
ATOM 689 C CA . ARG A 1 87 ? 39.281 10.119 -50.480 1.00 53.12 87 ARG A CA 1
ATOM 690 C C . ARG A 1 87 ? 40.805 10.088 -50.397 1.00 53.12 87 ARG A C 1
ATOM 692 O O . ARG A 1 87 ? 41.363 10.246 -49.313 1.00 53.12 87 ARG A O 1
ATOM 699 N N . ARG A 1 88 ? 41.424 9.806 -51.543 1.00 58.19 88 ARG A N 1
ATOM 700 C CA . ARG A 1 88 ? 42.803 10.194 -51.845 1.00 58.19 88 ARG A CA 1
ATOM 701 C C . ARG A 1 88 ? 42.938 11.712 -51.816 1.00 58.19 88 ARG A C 1
ATOM 703 O O . ARG A 1 88 ? 41.916 12.384 -52.091 1.00 58.19 88 ARG A O 1
#

Organism: NCBI:txid1450148

pLDDT: mean 84.49, std 17.35, range [35.78, 98.25]

Radius of gyration: 30.09 Å; chains: 1; bounding box: 70×26×80 Å

Foldseek 3Di:
DPPDPPDDPLVVVCVVVVHDSVVSVVVVVLVCVLVVVDDDDHPVNVVVVVVVVVVVVVVVVVCVPVVVVVVVVVVVVVVVVPPDPDDD

Secondary structure (DSSP, 8-state):
----TT---HHHHHHHTTS-HHHHHHHHHHHHHHTTSSSS--HHHHHHHHHHHHHHHHHHHHHHHHHHHHHHHHHHHHHTTS------

Sequence (88 aa):
MARRLRDKPIREIAKDLGIAESCLRNWLAQADTDDGKREGLTSEERKELAALRREKRRLEVENEILVPAAAYFARGRTSSQKDLPGRR